Protein AF-A0A3D0NVJ3-F1 (afdb_monomer)

Solvent-accessible surface area (backbone atoms only — not comparable to full-atom values): 10616 Å² total; per-residue (Å²): 133,82,53,76,67,60,52,51,57,44,50,55,47,66,33,44,41,71,76,52,67,43,84,36,78,92,77,74,42,71,52,78,32,64,45,54,70,78,86,46,89,85,85,86,81,76,62,91,90,66,47,59,70,58,49,54,51,45,50,56,52,49,51,59,71,74,48,61,79,92,65,67,50,50,40,28,40,36,42,28,66,75,76,79,51,64,81,53,38,77,39,93,44,34,78,45,54,43,49,76,90,43,68,68,59,50,54,48,49,54,50,51,52,52,51,51,52,53,51,30,54,53,45,28,57,75,71,72,32,94,47,66,68,58,36,71,75,61,66,73,100,60,98,74,78,62,52,47,78,46,80,44,66,45,58,56,70,60,56,76,66,36,76,93,48,52,86,54,53,75,79,76,113

Mean predicted aligned error: 6.18 Å

pLDDT: mean 86.65, std 13.45, range [40.81, 97.75]

Sequence (173 aa):
MMSKDESASRSETVRRLKVGIYDAPLDQLQPDLTIDLLSSNVAVFGSKQSGKTTFIKNILVRLHEIMKPQELAEEIYILDMNSTMGDYEKLPFVCCCIDDSNEEDVKTLFKTVEDALKQNNDLLKQAKCSNIAQFLDDPPASEESPKHITLIIENLNAFLGEERFSLYHDLLV

Foldseek 3Di:
DDDLVVLQVLLVDLQWQFQAWDQDVVVRDTDTDTHGPFPDDDDFDDDPPPCRVVSVVSSLVSSLVSDDLVVLQAAEEAEAQPPPCQVSCPRSRYPDHDYPPDLVVVVVSVVVLVVLVVVQVVQCVVVVHPGVSRCSSPPPPDPDHRHRYHYHYHPVVSQCPDPSNVVCPVVVD

Nearest PDB structures (foldseek):
  4lya-assembly1_A  TM=8.431E-01  e=2.672E-05  Geobacillus thermodenitrificans NG80-2
  6o1x-assembly1_A  TM=6.502E-01  e=1.795E-02  Clostridium perfringens
  7shj-assembly2_B  TM=2.109E-01  e=2.189E+00  Acinetobacter baumannii

Secondary structure (DSSP, 8-state):
---HHHHHHHHHHHHEEEEEE--BTTTTB--EEEEESSS-------STTSSHHHHHHHHHHHHHHHS-GGG--EEEEEEETTS--GGGGGSTTEEEEE-SS-HHHHHHHHHHHHHHHHHHHHHHHHHT-SSHHHHHHS--S-S----EEEEEEETHHHHHT-GGGHHHHTT--

Structure (mmCIF, N/CA/C/O backbone):
data_AF-A0A3D0NVJ3-F1
#
_entry.id   AF-A0A3D0NVJ3-F1
#
loop_
_atom_site.group_PDB
_atom_site.id
_atom_site.type_symbol
_atom_site.label_atom_id
_atom_site.label_alt_id
_atom_site.label_comp_id
_atom_site.label_asym_id
_atom_site.label_entity_id
_atom_site.label_seq_id
_atom_site.pdbx_PDB_ins_code
_atom_site.Cartn_x
_atom_site.Cartn_y
_atom_site.Cartn_z
_atom_site.occupancy
_atom_site.B_iso_or_equiv
_atom_site.auth_seq_id
_atom_site.auth_comp_id
_atom_site.auth_asym_id
_atom_site.auth_atom_id
_atom_site.pdbx_PDB_model_num
ATOM 1 N N . MET A 1 1 ? -26.089 14.900 -2.093 1.00 40.81 1 MET A N 1
ATOM 2 C CA . MET A 1 1 ? -26.482 13.476 -2.099 1.00 40.81 1 MET A CA 1
ATOM 3 C C . MET A 1 1 ? -26.177 12.938 -3.484 1.00 40.81 1 MET A C 1
ATOM 5 O O . MET A 1 1 ? -26.806 13.399 -4.426 1.00 40.81 1 MET A O 1
ATOM 9 N N . MET A 1 2 ? -25.155 12.092 -3.623 1.00 45.41 2 MET A N 1
ATOM 10 C CA . MET A 1 2 ? -24.892 11.384 -4.885 1.00 45.41 2 MET A CA 1
ATOM 11 C C . MET A 1 2 ? -25.901 10.241 -5.041 1.00 45.41 2 MET A C 1
ATOM 13 O O . MET A 1 2 ? -26.411 9.736 -4.039 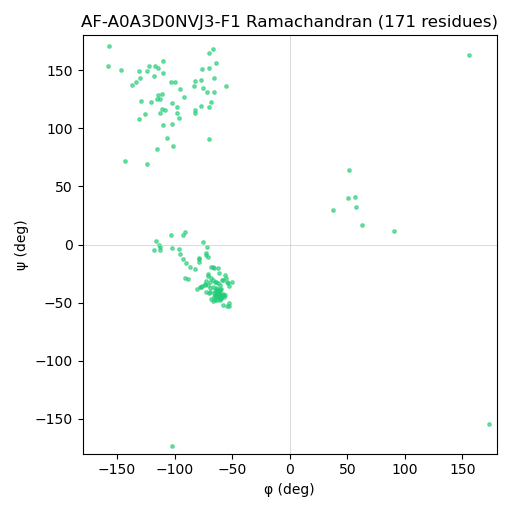1.00 45.41 2 MET A O 1
ATOM 17 N N . SER A 1 3 ? -26.235 9.884 -6.279 1.00 50.25 3 SER A N 1
ATOM 18 C CA . SER A 1 3 ? -27.176 8.796 -6.565 1.00 50.25 3 SER A CA 1
ATOM 19 C C . SER A 1 3 ? -26.573 7.424 -6.214 1.00 50.25 3 SER A C 1
ATOM 21 O O . SER A 1 3 ? -25.356 7.255 -6.263 1.00 50.25 3 SER A O 1
ATOM 23 N N . LYS A 1 4 ? -27.417 6.437 -5.866 1.00 49.84 4 LYS A N 1
ATOM 24 C CA . LYS A 1 4 ? -26.984 5.070 -5.494 1.00 49.84 4 LYS A CA 1
ATOM 25 C C . LYS A 1 4 ? -26.175 4.367 -6.603 1.00 49.84 4 LYS A C 1
ATOM 27 O O . LYS A 1 4 ? -25.281 3.581 -6.302 1.00 49.84 4 LYS A O 1
ATOM 32 N N . ASP A 1 5 ? -26.458 4.691 -7.867 1.00 44.47 5 ASP A N 1
ATOM 33 C CA . ASP A 1 5 ? -25.748 4.152 -9.035 1.00 44.47 5 ASP A CA 1
ATOM 34 C C . ASP A 1 5 ? -24.361 4.797 -9.228 1.00 44.47 5 ASP A C 1
ATOM 36 O O . ASP A 1 5 ? -23.400 4.110 -9.576 1.00 44.47 5 ASP A O 1
ATOM 40 N N . GLU A 1 6 ? -24.206 6.093 -8.926 1.00 47.94 6 GLU A N 1
ATOM 41 C CA . GLU A 1 6 ? -22.898 6.766 -8.940 1.00 47.94 6 GLU A CA 1
ATOM 42 C C . GLU A 1 6 ? -21.995 6.321 -7.786 1.00 47.94 6 GLU A C 1
ATOM 44 O O . GLU A 1 6 ? -20.782 6.237 -7.967 1.00 47.94 6 GLU A O 1
ATOM 49 N N . SER A 1 7 ? -22.549 6.028 -6.604 1.00 50.69 7 SER A N 1
ATOM 50 C CA . SER A 1 7 ? -21.763 5.500 -5.481 1.00 50.69 7 SER A CA 1
ATOM 51 C C . SER A 1 7 ? -21.277 4.073 -5.741 1.00 50.69 7 SER A C 1
ATOM 53 O O . SER A 1 7 ? -20.115 3.780 -5.476 1.00 50.69 7 SER A O 1
ATOM 55 N N . ALA A 1 8 ? -22.119 3.212 -6.326 1.00 49.69 8 ALA A N 1
ATOM 56 C CA . ALA A 1 8 ? -21.756 1.834 -6.665 1.00 49.69 8 ALA A CA 1
ATOM 57 C C . ALA A 1 8 ? -20.709 1.767 -7.793 1.00 49.69 8 ALA A C 1
ATOM 59 O O . ALA A 1 8 ? -19.684 1.104 -7.647 1.00 49.69 8 ALA A O 1
ATOM 60 N N . SER A 1 9 ? -20.905 2.527 -8.877 1.00 51.41 9 SER A N 1
ATOM 61 C CA . SER A 1 9 ? -19.935 2.627 -9.980 1.00 51.41 9 SER A CA 1
ATOM 62 C C . SER A 1 9 ? -18.593 3.225 -9.530 1.00 51.41 9 SER A C 1
ATOM 64 O O . SER A 1 9 ? -17.529 2.820 -10.010 1.00 51.41 9 SER A O 1
ATOM 66 N N . ARG A 1 10 ? -18.607 4.153 -8.563 1.00 53.72 10 ARG A N 1
ATOM 67 C CA . ARG A 1 10 ? -17.382 4.742 -8.008 1.00 53.72 10 ARG A CA 1
ATOM 68 C C . ARG A 1 10 ? -16.676 3.824 -7.009 1.00 53.72 10 ARG A C 1
ATOM 70 O O . ARG A 1 10 ? -15.452 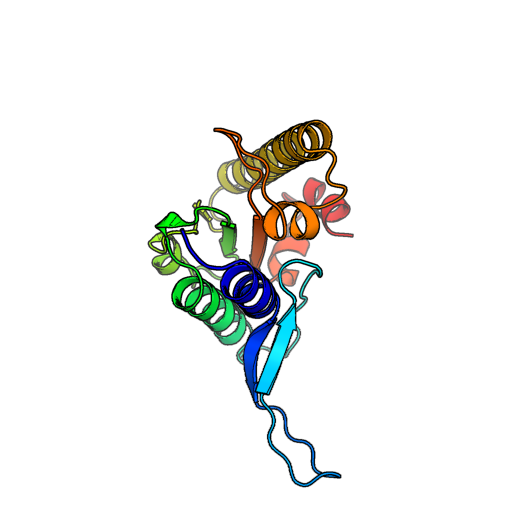3.761 -7.062 1.00 53.72 10 ARG A O 1
ATOM 77 N N . SER A 1 11 ? -17.412 3.071 -6.186 1.00 52.69 11 SER A N 1
ATOM 78 C CA . SER A 1 11 ? -16.857 1.990 -5.351 1.00 52.69 11 SER A CA 1
ATOM 79 C C . SER A 1 11 ? -16.116 0.962 -6.216 1.00 52.69 11 SER A C 1
ATOM 81 O O . SER A 1 11 ? -14.965 0.620 -5.947 1.00 52.69 11 SER A O 1
ATOM 83 N N . GLU A 1 12 ? -16.698 0.574 -7.355 1.00 56.50 12 GLU A N 1
ATOM 84 C CA . GLU A 1 12 ? -16.054 -0.308 -8.340 1.00 56.50 12 GLU A CA 1
ATOM 85 C C . GLU A 1 12 ? -14.800 0.298 -8.997 1.00 56.50 12 GLU A C 1
ATOM 87 O O . GLU A 1 12 ? -13.867 -0.430 -9.348 1.00 56.50 12 GLU A O 1
ATOM 92 N N . THR A 1 13 ? -14.769 1.623 -9.167 1.00 54.03 13 THR A N 1
ATOM 93 C CA . THR A 1 13 ? -13.647 2.357 -9.776 1.00 54.03 13 THR A CA 1
ATOM 94 C C . THR A 1 13 ? -12.475 2.524 -8.806 1.00 54.03 13 THR A C 1
ATOM 96 O O . THR A 1 13 ? -11.327 2.428 -9.226 1.00 54.03 13 THR A O 1
ATOM 99 N N . VAL A 1 14 ? -12.745 2.728 -7.510 1.00 57.78 14 VAL A N 1
ATOM 100 C CA . VAL A 1 14 ? -11.709 2.744 -6.460 1.00 57.78 14 VAL A CA 1
ATOM 101 C C . VAL A 1 14 ? -11.134 1.345 -6.253 1.00 57.78 14 VAL A C 1
ATOM 103 O O . VAL A 1 14 ? -9.922 1.203 -6.112 1.00 57.78 14 VAL A O 1
ATOM 106 N N . ARG A 1 15 ? -11.978 0.303 -6.332 1.00 69.12 15 ARG A N 1
ATOM 107 C CA . ARG A 1 15 ? -11.528 -1.095 -6.290 1.00 69.12 15 ARG A CA 1
ATOM 108 C C . ARG A 1 15 ? -10.546 -1.407 -7.404 1.00 69.12 15 ARG A C 1
ATOM 110 O O . ARG A 1 15 ? -9.548 -2.045 -7.132 1.00 69.12 15 ARG A O 1
ATOM 117 N N . ARG A 1 16 ? -10.787 -0.965 -8.642 1.00 79.00 16 ARG A N 1
ATOM 118 C CA . ARG A 1 16 ? -9.944 -1.323 -9.796 1.00 79.00 16 ARG A CA 1
ATOM 119 C C . ARG A 1 16 ? -9.072 -0.166 -10.260 1.00 79.00 16 ARG A C 1
ATOM 121 O O . ARG A 1 16 ? -9.440 0.604 -11.148 1.00 79.00 16 ARG A O 1
ATOM 128 N N . LEU A 1 17 ? -7.860 -0.098 -9.717 1.00 87.38 17 LEU A N 1
ATOM 129 C CA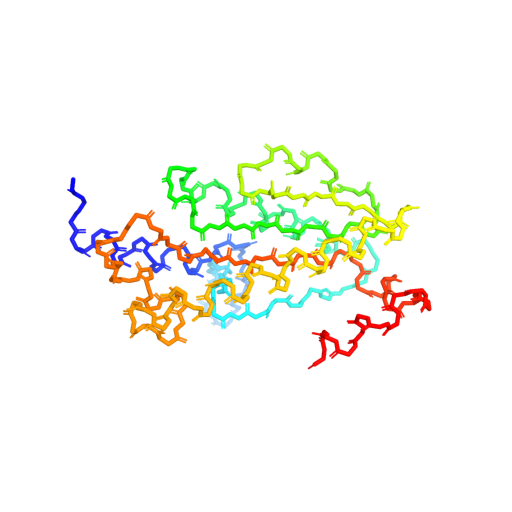 . LEU A 1 17 ? -6.879 0.908 -10.096 1.00 87.38 17 LEU A CA 1
ATOM 130 C C . LEU A 1 17 ? -6.230 0.557 -11.437 1.00 87.38 17 LEU A C 1
ATOM 132 O O . LEU A 1 17 ? -5.544 -0.456 -11.556 1.00 87.38 17 LEU A O 1
ATOM 136 N N . LYS A 1 18 ? -6.378 1.427 -12.441 1.00 91.00 18 LYS A N 1
ATOM 137 C CA . LYS A 1 18 ? -5.585 1.351 -13.676 1.00 91.00 18 LYS A CA 1
ATOM 138 C C . LYS A 1 18 ? -4.129 1.725 -13.400 1.00 91.00 18 LYS A C 1
ATOM 140 O O . LYS A 1 18 ? -3.846 2.880 -13.070 1.00 91.00 18 LYS A O 1
ATOM 145 N N . VAL A 1 19 ? -3.232 0.773 -13.645 1.00 91.88 19 VAL A N 1
ATOM 146 C CA . VAL A 1 19 ? -1.778 0.884 -13.417 1.00 91.88 19 VAL A CA 1
ATOM 147 C C . VAL A 1 19 ? -0.949 0.751 -14.695 1.00 91.88 19 VAL A C 1
ATOM 149 O O . VAL A 1 19 ? 0.267 0.917 -14.673 1.00 91.88 19 VAL A O 1
ATOM 152 N N . GLY A 1 20 ? -1.588 0.463 -15.828 1.00 93.25 20 GLY A N 1
ATOM 153 C CA . GLY A 1 20 ? -0.903 0.379 -17.111 1.00 93.25 20 GLY A CA 1
ATOM 154 C C . GLY A 1 20 ? -1.800 -0.127 -18.230 1.00 93.25 20 GLY A C 1
ATOM 155 O O . GLY A 1 20 ? -3.023 -0.004 -18.173 1.00 93.25 20 GLY A O 1
ATOM 156 N N . ILE A 1 21 ? -1.159 -0.714 -19.233 1.00 95.75 21 ILE A N 1
ATOM 157 C CA . ILE A 1 21 ? -1.769 -1.438 -20.348 1.00 95.75 21 ILE A CA 1
ATOM 158 C C . ILE A 1 21 ? -1.056 -2.785 -20.461 1.00 95.75 21 ILE A C 1
ATOM 160 O O . ILE A 1 21 ? 0.150 -2.854 -20.211 1.00 95.75 21 ILE A O 1
ATOM 164 N N . TYR A 1 22 ? -1.778 -3.848 -20.801 1.00 94.19 22 TYR A N 1
ATOM 165 C CA . TYR A 1 22 ? -1.161 -5.134 -21.122 1.00 94.19 22 TYR A CA 1
ATOM 166 C C . TYR A 1 22 ? -1.407 -5.477 -22.588 1.00 94.19 22 TYR A C 1
ATOM 168 O O . TYR A 1 22 ? -2.383 -5.029 -23.184 1.00 94.19 22 TYR A O 1
ATOM 176 N N . ASP A 1 23 ? -0.495 -6.244 -23.176 1.00 95.50 23 ASP A N 1
ATOM 177 C CA . ASP A 1 23 ? -0.593 -6.661 -24.571 1.00 95.50 23 ASP A CA 1
ATOM 178 C C . ASP A 1 23 ? -1.324 -8.007 -24.653 1.00 95.50 23 ASP A C 1
ATOM 180 O O . ASP A 1 23 ? -0.938 -8.961 -23.972 1.00 95.50 23 ASP A O 1
ATOM 184 N N . ALA A 1 24 ? -2.381 -8.084 -25.467 1.00 95.75 24 ALA A N 1
ATOM 185 C CA . ALA A 1 24 ? -3.165 -9.292 -25.725 1.00 95.75 24 ALA A CA 1
ATOM 186 C C . ALA A 1 24 ? -3.022 -9.697 -27.207 1.00 95.75 24 ALA A C 1
ATOM 188 O O . ALA A 1 24 ? -3.897 -9.384 -28.022 1.00 95.75 24 ALA A O 1
ATOM 189 N N . PRO A 1 25 ? -1.934 -10.399 -27.598 1.00 95.69 25 PRO A N 1
ATOM 190 C CA . PRO A 1 25 ? -1.611 -10.628 -29.009 1.00 95.69 25 PRO A CA 1
ATOM 191 C C . PRO A 1 25 ? -2.635 -11.491 -29.745 1.00 95.69 25 PRO A C 1
ATOM 193 O O . PRO A 1 25 ? -2.856 -11.300 -30.939 1.00 95.69 25 PRO A O 1
ATOM 196 N N . LEU A 1 26 ? -3.255 -12.440 -29.035 1.00 97.00 26 LEU A N 1
ATOM 197 C CA . LEU A 1 26 ? -4.267 -13.338 -29.599 1.00 97.00 26 LEU A CA 1
ATOM 198 C C . LEU A 1 26 ? -5.513 -12.570 -30.044 1.00 97.00 26 LEU A C 1
ATOM 200 O O . LEU A 1 26 ? -6.073 -12.871 -31.096 1.00 97.00 26 LEU A O 1
ATOM 204 N N . ASP A 1 27 ? -5.888 -11.553 -29.271 1.00 96.44 27 ASP A N 1
ATOM 205 C CA . ASP A 1 27 ? -7.074 -10.735 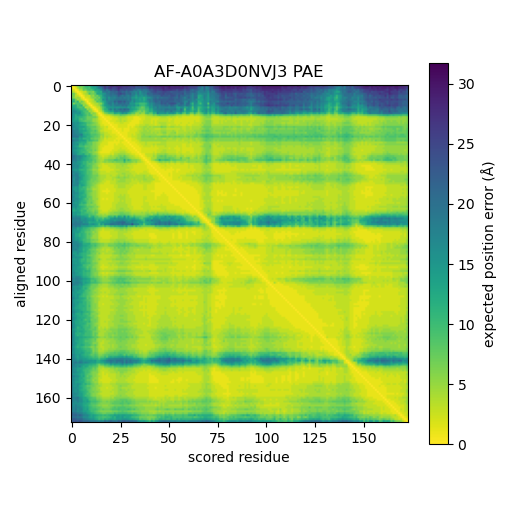-29.512 1.00 96.44 27 ASP A CA 1
ATOM 206 C C . ASP A 1 27 ? -6.754 -9.452 -30.298 1.00 96.44 27 ASP A C 1
ATOM 208 O O . ASP A 1 27 ? -7.667 -8.755 -30.730 1.00 96.44 27 ASP A O 1
ATOM 212 N N . GLN A 1 28 ? -5.467 -9.148 -30.516 1.00 96.38 28 GLN A N 1
ATOM 213 C CA . GLN A 1 28 ? -4.971 -7.897 -31.111 1.00 96.38 28 GLN A CA 1
ATOM 214 C C . GLN A 1 28 ? -5.443 -6.651 -30.344 1.00 96.38 28 GLN A C 1
ATOM 216 O O . GLN A 1 28 ? -5.813 -5.635 -30.936 1.00 96.38 28 GLN A O 1
ATOM 221 N N . LEU A 1 29 ? -5.431 -6.732 -29.010 1.00 97.06 29 LEU A N 1
ATOM 222 C CA . LEU A 1 29 ? -5.886 -5.664 -28.121 1.00 97.06 29 LEU A CA 1
ATOM 223 C C . LEU A 1 29 ? -4.782 -5.213 -27.161 1.00 97.06 29 LEU A C 1
ATOM 225 O O . LEU A 1 29 ? -3.914 -5.990 -26.773 1.00 97.06 29 LEU A O 1
ATOM 229 N N . GLN A 1 30 ? -4.881 -3.953 -26.729 1.00 96.62 30 GLN A N 1
ATOM 230 C CA . GLN A 1 30 ? -4.084 -3.383 -25.638 1.00 96.62 30 GLN A CA 1
ATOM 231 C C . GLN A 1 30 ? -5.001 -2.808 -24.552 1.00 96.62 30 GLN A C 1
ATOM 233 O O . GLN A 1 30 ? -5.152 -1.589 -24.438 1.00 96.62 30 GLN A O 1
ATOM 238 N N . PRO A 1 31 ? -5.708 -3.674 -23.813 1.00 95.56 31 PRO A N 1
ATOM 239 C CA . PRO A 1 31 ? -6.598 -3.250 -22.741 1.00 95.56 31 PRO A CA 1
ATOM 240 C C . PRO A 1 31 ? -5.836 -2.693 -21.529 1.00 95.56 31 PRO A C 1
ATOM 242 O O . PRO A 1 31 ? -4.635 -2.904 -21.337 1.00 95.56 31 PRO A O 1
ATOM 245 N N . ASP A 1 32 ? -6.586 -2.008 -20.669 1.00 94.06 32 ASP A N 1
ATOM 246 C CA . ASP A 1 32 ? -6.076 -1.465 -19.416 1.00 94.06 32 ASP A CA 1
ATOM 247 C C . ASP A 1 32 ? -5.674 -2.584 -18.445 1.00 94.06 32 ASP A C 1
ATOM 249 O O . ASP A 1 32 ? -6.444 -3.507 -18.169 1.00 94.06 32 ASP A O 1
ATOM 253 N N . LEU A 1 33 ? -4.473 -2.465 -17.876 1.00 92.56 33 LEU A N 1
ATOM 254 C CA . LEU A 1 33 ? -4.048 -3.271 -16.738 1.00 92.56 33 LEU A CA 1
ATOM 255 C C . LEU A 1 33 ? -4.609 -2.636 -15.467 1.00 92.56 33 LEU A C 1
ATOM 257 O O . LEU A 1 33 ? -4.238 -1.512 -15.109 1.00 92.56 33 LEU A O 1
ATOM 261 N N . THR A 1 34 ? -5.496 -3.363 -14.793 1.00 91.00 34 THR A N 1
ATOM 262 C CA . THR A 1 34 ? -6.113 -2.940 -13.532 1.00 91.00 34 THR A CA 1
ATOM 263 C C . THR A 1 34 ? -5.757 -3.905 -12.409 1.00 91.00 34 THR A C 1
ATOM 265 O O . THR A 1 34 ? -5.616 -5.104 -12.648 1.00 91.00 34 THR A O 1
ATOM 268 N N . ILE A 1 35 ? -5.594 -3.380 -11.196 1.00 89.12 35 ILE A N 1
ATOM 269 C CA . ILE A 1 35 ? -5.354 -4.163 -9.978 1.00 89.12 35 ILE A CA 1
ATOM 270 C C . ILE A 1 35 ? -6.415 -3.840 -8.931 1.00 89.12 35 ILE A C 1
ATOM 272 O O . ILE A 1 35 ? -6.909 -2.711 -8.896 1.00 89.12 35 ILE A O 1
ATOM 276 N N . ASP A 1 36 ? -6.746 -4.825 -8.093 1.00 85.31 36 ASP A N 1
ATOM 277 C CA . ASP A 1 36 ? -7.627 -4.628 -6.943 1.00 85.31 36 ASP A CA 1
ATOM 278 C C . ASP A 1 36 ? -6.823 -4.398 -5.663 1.00 85.31 36 ASP A C 1
ATOM 280 O O . ASP A 1 36 ? -6.191 -5.321 -5.153 1.00 85.31 36 ASP A O 1
ATOM 284 N N . LEU A 1 37 ? -6.842 -3.161 -5.167 1.00 81.06 37 LEU A N 1
ATOM 285 C CA . LEU A 1 37 ? -6.118 -2.774 -3.953 1.00 81.06 37 LEU A CA 1
ATOM 286 C C . LEU A 1 37 ? -6.934 -2.937 -2.670 1.00 81.06 37 LEU A C 1
ATOM 288 O O . LEU A 1 37 ? -6.347 -2.937 -1.600 1.00 81.06 37 LEU A O 1
ATOM 292 N N . LEU A 1 38 ? -8.260 -3.075 -2.764 1.00 77.62 38 LEU A N 1
ATOM 293 C CA . LEU A 1 38 ? -9.141 -3.173 -1.596 1.00 77.62 38 LEU A CA 1
ATOM 294 C C . LEU A 1 38 ? -9.319 -4.615 -1.122 1.00 77.62 38 LEU A C 1
ATOM 296 O O . L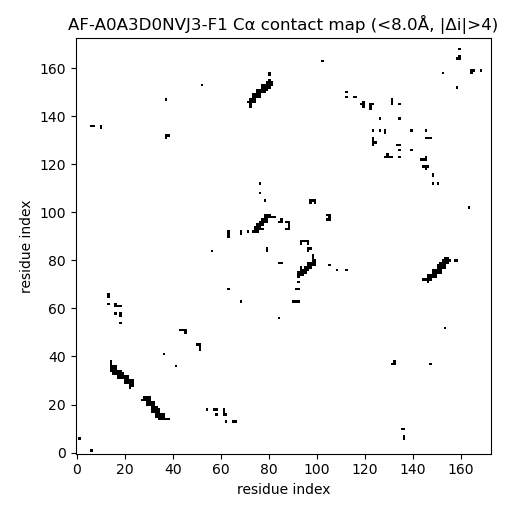EU A 1 38 ? -9.592 -4.854 0.054 1.00 77.62 38 LEU A O 1
ATOM 300 N N . SER A 1 39 ? -9.238 -5.580 -2.040 1.00 77.12 39 SER A N 1
ATOM 301 C CA . SER A 1 39 ? -9.525 -6.986 -1.742 1.00 77.12 39 SER A CA 1
ATOM 302 C C . SER A 1 39 ? -8.309 -7.910 -1.811 1.00 77.12 39 SER A C 1
ATOM 304 O O . SER A 1 39 ? -8.443 -9.102 -1.522 1.00 77.12 39 SER A O 1
ATOM 306 N N . SER A 1 40 ? -7.125 -7.398 -2.174 1.00 82.94 40 SER A N 1
ATOM 307 C CA . SER A 1 40 ? -5.936 -8.230 -2.361 1.00 82.94 40 SER A CA 1
ATOM 308 C C . SER A 1 40 ? -4.621 -7.549 -1.982 1.00 82.94 40 SER A C 1
ATOM 310 O O . SER A 1 40 ? -4.461 -6.340 -2.123 1.00 82.94 40 SER A O 1
ATOM 312 N N . ASN A 1 41 ? -3.654 -8.364 -1.551 1.00 89.62 41 ASN A N 1
ATOM 313 C CA . ASN A 1 41 ? -2.271 -7.935 -1.363 1.00 89.62 41 ASN A CA 1
ATOM 314 C C . ASN A 1 41 ? -1.527 -7.964 -2.703 1.00 89.62 41 ASN A C 1
ATOM 316 O O . ASN A 1 41 ? -1.673 -8.906 -3.486 1.00 89.62 41 ASN A O 1
ATOM 320 N N . VAL A 1 42 ? -0.666 -6.973 -2.939 1.00 91.25 42 VAL A N 1
ATOM 321 C CA . VAL A 1 42 ? 0.110 -6.855 -4.181 1.00 91.25 42 VAL A CA 1
ATOM 322 C C . VAL A 1 42 ? 1.592 -7.073 -3.905 1.00 91.25 42 VAL A C 1
ATOM 324 O O . VAL A 1 42 ? 2.201 -6.358 -3.115 1.00 91.25 42 VAL A O 1
ATOM 327 N N . ALA A 1 43 ? 2.195 -8.023 -4.619 1.00 93.44 43 ALA A N 1
ATOM 328 C CA . ALA A 1 43 ? 3.635 -8.256 -4.603 1.00 93.44 43 ALA A CA 1
ATOM 329 C C . ALA A 1 43 ? 4.256 -7.876 -5.956 1.00 93.44 43 ALA A C 1
ATOM 331 O O . ALA A 1 43 ? 3.796 -8.312 -7.012 1.00 93.44 43 ALA A O 1
ATOM 332 N N . VAL A 1 44 ? 5.318 -7.065 -5.928 1.00 94.88 44 VAL A N 1
ATOM 333 C CA . VAL A 1 44 ? 5.980 -6.537 -7.132 1.00 94.88 44 VAL A CA 1
ATOM 334 C C . VAL A 1 44 ? 7.382 -7.128 -7.265 1.00 94.88 44 VAL A C 1
ATOM 336 O O . VAL A 1 44 ? 8.283 -6.819 -6.487 1.00 94.88 44 VAL A O 1
ATOM 339 N N . PHE A 1 45 ? 7.590 -7.942 -8.301 1.00 95.56 45 PHE A N 1
ATOM 340 C CA . PHE A 1 45 ? 8.859 -8.623 -8.568 1.00 95.56 45 PHE A CA 1
ATOM 341 C C . PHE A 1 45 ? 9.568 -8.067 -9.805 1.00 95.56 45 PHE A C 1
ATOM 343 O O . PHE A 1 45 ? 8.961 -7.463 -10.686 1.00 95.56 45 PHE A O 1
ATOM 350 N N . GLY A 1 46 ? 10.883 -8.277 -9.882 1.00 95.31 46 GLY A N 1
ATOM 351 C CA . GLY A 1 46 ? 11.688 -7.867 -11.031 1.00 95.31 46 GLY A CA 1
ATOM 352 C C . GLY A 1 46 ? 13.159 -7.654 -10.690 1.00 95.31 46 GLY A C 1
ATOM 353 O O . GLY A 1 46 ? 13.533 -7.493 -9.525 1.00 95.31 46 GLY A O 1
ATOM 354 N N . SER A 1 47 ? 14.006 -7.617 -11.716 1.00 95.06 47 SER A N 1
ATOM 355 C CA . SER A 1 47 ? 15.445 -7.369 -11.583 1.00 95.06 47 SER A CA 1
ATOM 356 C C . SER A 1 47 ? 15.756 -5.946 -11.092 1.00 95.06 47 SER A C 1
ATOM 358 O O . SER A 1 47 ? 14.891 -5.066 -11.013 1.00 95.06 47 SER A O 1
ATOM 360 N N . LYS A 1 48 ? 17.012 -5.692 -10.707 1.00 92.50 48 LYS A N 1
ATOM 361 C CA . LYS A 1 48 ? 17.471 -4.334 -10.376 1.00 92.50 48 LYS A CA 1
ATOM 362 C C . LYS A 1 48 ? 17.186 -3.394 -11.559 1.00 92.50 48 LYS A C 1
ATOM 364 O O . LYS A 1 48 ? 17.411 -3.776 -12.699 1.00 92.50 48 LYS A O 1
ATOM 369 N N . GLN A 1 49 ? 16.685 -2.188 -11.273 1.00 92.94 49 GLN A N 1
ATOM 370 C CA . GLN A 1 49 ? 16.316 -1.172 -12.277 1.00 92.94 49 GLN A CA 1
ATOM 371 C C . GLN A 1 49 ? 15.189 -1.571 -13.256 1.00 92.94 49 GLN A C 1
ATOM 373 O O . GLN A 1 49 ? 14.975 -0.883 -14.245 1.00 92.94 49 GLN A O 1
ATOM 378 N N . SER A 1 50 ? 14.393 -2.606 -12.960 1.00 96.12 50 SER A N 1
ATOM 379 C CA . SER A 1 50 ? 13.245 -2.998 -13.799 1.00 96.12 50 SER A CA 1
ATOM 380 C C . SER A 1 50 ? 12.010 -2.089 -13.678 1.00 96.12 50 SER A C 1
ATOM 382 O O . SER A 1 50 ? 10.972 -2.402 -14.247 1.00 96.12 50 SER A O 1
ATOM 384 N N . GLY A 1 51 ? 12.077 -1.011 -12.888 1.00 95.69 51 GLY A N 1
ATOM 385 C CA . GLY A 1 51 ? 10.951 -0.095 -12.671 1.00 95.69 51 GLY A CA 1
ATOM 386 C C . GLY A 1 51 ? 10.022 -0.431 -11.495 1.00 95.69 51 GLY A C 1
ATOM 387 O O . GLY A 1 51 ? 8.982 0.204 -11.378 1.00 95.69 51 GLY A O 1
ATOM 388 N N . LYS A 1 52 ? 10.378 -1.362 -10.593 1.00 96.69 52 LYS A N 1
ATOM 389 C CA . LYS A 1 52 ? 9.543 -1.724 -9.419 1.00 96.69 52 LYS A CA 1
ATOM 390 C C . LYS A 1 52 ? 9.133 -0.516 -8.568 1.00 96.69 52 LYS A C 1
ATOM 392 O O . LYS A 1 52 ? 7.951 -0.293 -8.340 1.00 96.69 52 LYS A O 1
ATOM 397 N N . THR A 1 53 ? 10.102 0.296 -8.151 1.00 95.81 53 THR A N 1
ATOM 398 C CA . THR A 1 53 ? 9.854 1.500 -7.346 1.00 95.81 53 THR A CA 1
ATOM 399 C C . THR A 1 53 ? 9.004 2.515 -8.114 1.00 95.81 53 THR A C 1
ATOM 401 O O . THR A 1 53 ? 8.105 3.128 -7.550 1.00 95.81 53 THR A O 1
ATOM 404 N N . THR A 1 54 ? 9.225 2.661 -9.426 1.00 96.12 54 THR A N 1
ATOM 405 C CA . THR A 1 54 ? 8.390 3.507 -10.295 1.00 96.12 54 THR A CA 1
ATOM 406 C C . THR A 1 54 ? 6.950 3.006 -10.362 1.00 96.12 54 THR A C 1
ATOM 408 O O . THR A 1 54 ? 6.030 3.816 -10.342 1.00 96.12 54 THR A O 1
ATOM 411 N N . PHE A 1 55 ? 6.742 1.691 -10.407 1.00 95.81 55 PHE A N 1
ATOM 412 C CA . PHE A 1 55 ? 5.415 1.084 -10.402 1.00 95.81 55 PHE A CA 1
ATOM 413 C C . PHE A 1 55 ? 4.679 1.325 -9.076 1.00 95.81 55 PHE A C 1
ATOM 415 O O . PHE A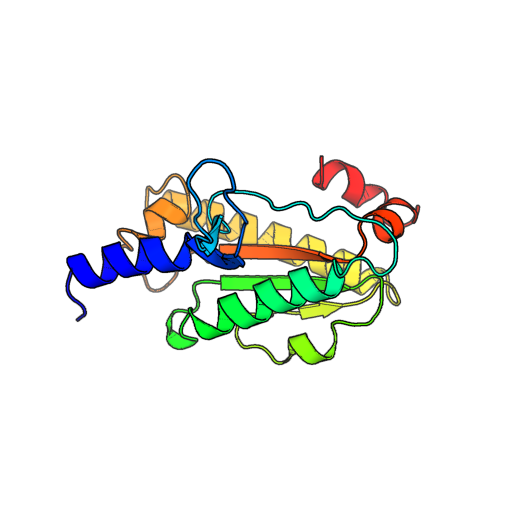 1 55 ? 3.537 1.774 -9.093 1.00 95.81 55 PHE A O 1
ATOM 422 N N . ILE A 1 56 ? 5.349 1.145 -7.932 1.00 95.56 56 ILE A N 1
ATOM 423 C CA . ILE A 1 56 ? 4.785 1.461 -6.605 1.00 95.56 56 ILE A CA 1
ATOM 424 C C . ILE A 1 56 ? 4.417 2.950 -6.512 1.00 95.56 56 ILE A C 1
ATOM 426 O O . ILE A 1 56 ? 3.309 3.305 -6.117 1.00 95.56 56 ILE A O 1
ATOM 430 N N . LYS A 1 57 ? 5.315 3.839 -6.954 1.00 95.56 57 LYS A N 1
ATOM 431 C CA . LYS A 1 57 ? 5.058 5.285 -7.029 1.00 95.56 57 LYS A CA 1
ATOM 432 C C . LYS A 1 57 ? 3.883 5.622 -7.947 1.00 95.56 57 LYS A C 1
ATOM 434 O O . LYS A 1 57 ? 3.111 6.524 -7.635 1.00 95.56 57 LYS A O 1
ATOM 439 N N . ASN A 1 58 ? 3.739 4.913 -9.068 1.00 94.62 58 ASN A N 1
ATOM 440 C CA . ASN A 1 58 ? 2.603 5.076 -9.970 1.00 94.62 58 ASN A CA 1
ATOM 441 C C . ASN A 1 58 ? 1.295 4.699 -9.272 1.00 94.62 58 ASN A C 1
ATOM 443 O O . ASN A 1 58 ? 0.375 5.506 -9.298 1.00 94.62 58 ASN A O 1
ATOM 447 N N . ILE A 1 59 ? 1.240 3.550 -8.590 1.00 92.44 59 ILE A N 1
ATOM 448 C CA . ILE A 1 59 ? 0.080 3.151 -7.781 1.00 92.44 59 ILE A CA 1
ATOM 449 C C . ILE A 1 59 ? -0.287 4.258 -6.794 1.00 92.44 59 ILE A C 1
ATOM 451 O O . ILE A 1 59 ? -1.435 4.695 -6.768 1.00 92.44 59 ILE A O 1
ATOM 455 N N . LEU A 1 60 ? 0.698 4.762 -6.048 1.00 92.75 60 LEU A N 1
ATOM 456 C CA . LEU A 1 60 ? 0.483 5.778 -5.025 1.00 92.75 60 LEU A CA 1
ATOM 457 C C . LEU A 1 60 ? -0.104 7.072 -5.606 1.00 92.75 60 LEU A C 1
ATOM 459 O O . LEU A 1 60 ? -1.095 7.580 -5.090 1.00 92.75 60 LEU A O 1
ATOM 463 N N . VAL A 1 61 ? 0.452 7.587 -6.707 1.00 92.44 61 VAL A N 1
ATOM 464 C CA . VAL A 1 61 ? -0.083 8.788 -7.378 1.00 92.44 61 VAL A CA 1
ATOM 465 C C . VAL A 1 61 ? -1.472 8.527 -7.945 1.00 92.44 61 VAL A C 1
ATOM 467 O O . VAL A 1 61 ? -2.383 9.315 -7.714 1.00 92.44 61 VAL A O 1
ATOM 470 N N . ARG A 1 62 ? -1.657 7.412 -8.658 1.00 90.12 62 ARG A N 1
ATOM 471 C CA . ARG A 1 62 ? -2.931 7.067 -9.300 1.00 90.12 62 ARG A CA 1
ATOM 472 C C . ARG A 1 62 ? -4.051 6.934 -8.275 1.00 90.12 62 ARG A C 1
ATOM 474 O O . ARG A 1 62 ? -5.147 7.420 -8.526 1.00 90.12 62 ARG A O 1
ATOM 481 N N . LEU A 1 63 ? -3.767 6.334 -7.122 1.00 88.38 63 LEU A N 1
ATOM 482 C CA . LEU A 1 63 ? -4.696 6.211 -6.004 1.00 88.38 63 LEU A CA 1
ATOM 483 C C . LEU A 1 63 ? -5.145 7.595 -5.500 1.00 88.38 63 LEU A C 1
ATOM 485 O O . LEU A 1 63 ? -6.342 7.832 -5.339 1.00 88.38 63 LEU A O 1
ATOM 489 N N . HIS A 1 64 ? -4.215 8.541 -5.347 1.00 88.88 64 HIS A N 1
ATOM 490 C CA . HIS A 1 64 ? -4.529 9.918 -4.945 1.00 88.88 64 HIS A CA 1
ATOM 491 C C . HIS A 1 64 ? -5.239 10.741 -6.030 1.00 88.88 64 HIS A C 1
ATOM 493 O O . HIS A 1 64 ? -5.947 11.691 -5.710 1.00 88.88 64 HIS A O 1
ATOM 499 N N . GLU A 1 65 ? -5.064 10.404 -7.309 1.00 87.00 65 GLU A N 1
ATOM 500 C CA . GLU A 1 65 ? -5.780 11.056 -8.411 1.00 87.00 65 GLU A CA 1
ATOM 501 C C . GLU A 1 65 ? -7.252 10.638 -8.481 1.00 87.00 65 GLU A C 1
ATOM 503 O O . GLU A 1 65 ? -8.101 11.446 -8.862 1.00 87.00 65 GLU A O 1
ATOM 508 N N . ILE A 1 66 ? -7.561 9.379 -8.155 1.00 81.56 66 ILE A N 1
ATOM 509 C CA . ILE A 1 66 ? -8.925 8.848 -8.278 1.00 81.56 66 ILE A CA 1
ATOM 510 C C . ILE A 1 66 ? -9.752 9.013 -7.000 1.00 81.56 66 ILE A C 1
ATOM 512 O O . ILE A 1 66 ? -10.975 9.134 -7.089 1.00 81.56 66 ILE A O 1
ATOM 516 N N . MET A 1 67 ? -9.113 9.034 -5.827 1.00 78.69 67 MET A N 1
ATOM 517 C CA . MET A 1 67 ? -9.796 9.198 -4.545 1.00 78.69 67 MET A CA 1
ATOM 518 C C . MET A 1 67 ? -9.793 10.659 -4.108 1.00 78.69 67 MET A C 1
ATOM 520 O O . MET A 1 67 ? -8.771 11.343 -4.144 1.00 78.69 67 MET A O 1
ATOM 524 N N . LYS A 1 68 ? -10.950 11.158 -3.667 1.00 69.62 68 LYS A N 1
ATOM 525 C CA . LYS A 1 68 ? -11.058 12.544 -3.205 1.00 69.62 68 LYS A CA 1
ATOM 526 C C . LYS A 1 68 ? -10.616 12.654 -1.745 1.00 69.62 68 LYS A C 1
ATOM 528 O O . LYS A 1 68 ? -11.084 11.866 -0.926 1.00 69.62 68 LYS A O 1
ATOM 533 N N . PRO A 1 69 ? -9.820 13.670 -1.366 1.00 61.25 69 PRO A N 1
ATOM 534 C CA . PRO A 1 69 ? -9.380 13.850 0.019 1.00 61.25 69 PRO A CA 1
ATOM 535 C C . PRO A 1 69 ? -10.520 13.935 1.041 1.00 61.25 69 PRO A C 1
ATOM 537 O O . PRO A 1 69 ? -10.340 13.542 2.184 1.00 61.25 69 PRO A O 1
ATOM 540 N N . GLN A 1 70 ? -11.704 14.418 0.643 1.00 58.09 70 GLN A N 1
ATOM 541 C CA . GLN A 1 70 ? -12.866 14.526 1.536 1.00 58.09 70 GLN A CA 1
ATOM 542 C C . GLN A 1 70 ? -13.483 13.170 1.909 1.00 58.09 70 GLN A C 1
ATOM 544 O O . GLN A 1 70 ? -14.346 13.125 2.779 1.00 58.09 70 GLN A O 1
ATOM 549 N N . GLU A 1 71 ? -13.082 12.089 1.240 1.00 62.78 71 GLU A N 1
ATOM 550 C CA . GLU A 1 71 ? -13.621 10.750 1.477 1.00 62.78 71 GLU A CA 1
ATOM 551 C C . GLU A 1 71 ? -12.883 10.030 2.612 1.00 62.78 71 GLU A C 1
ATOM 553 O O . GLU A 1 71 ? -13.468 9.117 3.177 1.00 62.78 71 GLU A O 1
ATOM 558 N N . LEU A 1 72 ? -11.659 10.467 2.972 1.00 63.03 72 LEU A N 1
ATOM 559 C CA . LEU A 1 72 ? -10.824 9.993 4.100 1.00 63.03 72 LEU A CA 1
ATOM 560 C C . LEU A 1 72 ? -10.883 8.476 4.383 1.00 63.03 72 LEU A C 1
ATOM 562 O O . LEU A 1 72 ? -10.702 8.050 5.521 1.00 63.03 72 LEU A O 1
ATOM 566 N N . ALA A 1 73 ? -11.114 7.669 3.348 1.00 78.81 73 ALA A N 1
ATOM 567 C CA . ALA A 1 73 ? -11.348 6.235 3.456 1.00 78.81 73 ALA A CA 1
ATOM 568 C C . ALA A 1 73 ? -10.062 5.411 3.307 1.00 78.81 73 ALA A C 1
ATOM 570 O O . ALA A 1 73 ? -10.147 4.192 3.227 1.00 78.81 73 ALA A O 1
ATOM 571 N N . GLU A 1 74 ? -8.898 6.062 3.264 1.00 88.06 74 GLU A N 1
ATOM 572 C CA . GLU A 1 74 ? -7.594 5.444 3.027 1.00 88.06 74 GLU A CA 1
ATOM 573 C C . GLU A 1 74 ? -6.542 6.032 3.977 1.00 88.06 74 GLU A C 1
ATOM 575 O O . GLU A 1 74 ? -6.473 7.251 4.158 1.00 88.06 74 GLU A O 1
ATOM 580 N N . GLU A 1 75 ? -5.708 5.161 4.533 1.00 92.81 75 GLU A N 1
ATOM 581 C CA . GLU A 1 75 ? -4.497 5.472 5.285 1.00 92.81 75 GLU A CA 1
ATOM 582 C C . GLU A 1 75 ? -3.335 4.661 4.716 1.00 92.81 75 GLU A C 1
ATOM 584 O O . GLU A 1 75 ? -3.388 3.433 4.636 1.00 92.81 75 GLU A O 1
ATOM 589 N N . ILE A 1 76 ? -2.276 5.355 4.310 1.00 94.94 76 ILE A N 1
ATOM 590 C CA . ILE A 1 76 ? -1.110 4.756 3.669 1.00 94.94 76 ILE A CA 1
ATOM 591 C C . ILE A 1 76 ? 0.109 4.947 4.559 1.00 94.94 76 ILE A C 1
ATOM 593 O O . ILE A 1 76 ? 0.482 6.068 4.904 1.00 94.94 76 ILE A O 1
ATOM 597 N N . TYR A 1 77 ? 0.760 3.835 4.867 1.00 97.31 77 TYR A N 1
ATOM 598 C CA . TYR A 1 77 ? 1.999 3.771 5.628 1.00 97.31 77 TYR A CA 1
ATOM 599 C C . TYR A 1 77 ? 3.094 3.248 4.707 1.00 97.31 77 TYR A C 1
ATOM 601 O O . TYR A 1 77 ? 2.911 2.227 4.041 1.00 97.31 77 TYR A O 1
ATOM 609 N N . ILE A 1 78 ? 4.221 3.951 4.632 1.00 97.75 78 ILE A N 1
ATOM 610 C CA . ILE A 1 78 ? 5.310 3.608 3.714 1.00 97.75 78 ILE A CA 1
ATOM 611 C C . ILE A 1 78 ? 6.577 3.331 4.517 1.00 97.75 78 ILE A C 1
ATOM 613 O O . ILE A 1 78 ? 7.058 4.199 5.243 1.00 97.75 78 ILE A O 1
ATOM 617 N N . LEU A 1 79 ? 7.124 2.131 4.335 1.00 97.25 79 LEU A N 1
ATOM 618 C CA . LEU A 1 79 ? 8.471 1.749 4.734 1.00 97.25 79 LEU A CA 1
ATOM 619 C C . LEU A 1 79 ? 9.369 1.747 3.487 1.00 97.25 79 LEU A C 1
ATOM 621 O O . LEU A 1 79 ? 9.279 0.860 2.635 1.00 97.25 79 LEU A O 1
ATOM 625 N N . ASP A 1 80 ? 10.198 2.778 3.355 1.00 96.62 80 ASP A N 1
ATOM 626 C CA . ASP A 1 80 ? 11.040 3.076 2.196 1.00 96.62 80 ASP A CA 1
ATOM 627 C C . ASP A 1 80 ? 12.495 2.655 2.431 1.00 96.62 80 ASP A C 1
ATOM 629 O O . ASP A 1 80 ? 13.352 3.464 2.784 1.00 96.62 80 ASP A O 1
ATOM 633 N N . MET A 1 81 ? 12.795 1.381 2.176 1.00 95.31 81 MET A N 1
ATOM 634 C CA . MET A 1 81 ? 14.136 0.812 2.377 1.00 95.31 81 MET A CA 1
ATOM 635 C C . MET A 1 81 ? 15.183 1.295 1.352 1.00 95.31 81 MET A C 1
ATOM 637 O O . MET A 1 81 ? 16.341 0.885 1.407 1.00 95.31 81 MET A O 1
ATOM 641 N N . ASN A 1 82 ? 14.800 2.120 0.369 1.00 92.44 82 ASN A N 1
ATOM 642 C CA . ASN A 1 82 ? 15.716 2.690 -0.625 1.00 92.44 82 ASN A CA 1
ATOM 643 C C . ASN A 1 82 ? 15.816 4.227 -0.544 1.00 92.44 82 ASN A C 1
ATOM 645 O O . ASN A 1 82 ? 16.487 4.824 -1.393 1.00 92.44 82 ASN A O 1
ATOM 649 N N . SER A 1 83 ? 15.149 4.873 0.421 1.00 92.44 83 SER A N 1
ATOM 650 C CA . SER A 1 83 ? 15.109 6.336 0.598 1.00 92.44 83 SER A CA 1
ATOM 651 C C . SER A 1 83 ? 14.744 7.107 -0.688 1.00 92.44 83 SER A C 1
ATOM 653 O O . SER A 1 83 ? 15.340 8.137 -1.015 1.00 92.44 83 SER A O 1
ATOM 655 N N . THR A 1 84 ? 13.790 6.601 -1.477 1.00 93.94 84 THR A N 1
ATOM 656 C CA . THR A 1 84 ? 13.357 7.226 -2.743 1.00 93.94 84 THR A CA 1
ATOM 657 C C . THR A 1 84 ? 11.932 7.778 -2.733 1.00 93.94 84 THR A C 1
ATOM 659 O O . THR A 1 84 ? 11.498 8.346 -3.743 1.00 93.94 84 THR A O 1
ATOM 662 N N . MET A 1 85 ? 11.181 7.571 -1.657 1.00 95.12 85 MET A N 1
ATOM 663 C CA . MET A 1 85 ? 9.756 7.864 -1.527 1.00 95.12 85 MET A CA 1
ATOM 664 C C . MET A 1 85 ? 9.451 8.985 -0.526 1.00 95.12 85 MET A C 1
ATOM 666 O O . MET A 1 85 ? 8.295 9.379 -0.442 1.00 95.12 85 MET A O 1
ATOM 670 N N . GLY A 1 86 ? 10.446 9.580 0.141 1.00 94.00 86 GLY A N 1
ATOM 671 C CA . GLY A 1 86 ? 10.220 10.627 1.154 1.00 94.00 86 GLY A CA 1
ATOM 672 C C . GLY A 1 86 ? 9.349 11.812 0.699 1.00 94.00 86 GLY A C 1
ATOM 673 O O . GLY A 1 86 ? 8.513 12.296 1.453 1.00 94.00 86 GLY A O 1
ATOM 674 N N . ASP A 1 87 ? 9.439 12.245 -0.564 1.00 93.88 87 ASP A N 1
ATOM 675 C CA . ASP A 1 87 ? 8.577 13.324 -1.082 1.00 93.88 87 ASP A CA 1
ATOM 676 C C . ASP A 1 87 ? 7.081 12.967 -1.142 1.00 93.88 87 ASP A C 1
ATOM 678 O O . ASP A 1 87 ? 6.235 13.866 -1.195 1.00 93.88 87 ASP A O 1
ATOM 682 N N . TYR A 1 88 ? 6.746 11.676 -1.134 1.00 95.38 88 TYR A N 1
ATOM 683 C CA . TYR A 1 88 ? 5.373 11.185 -1.201 1.00 95.38 88 TYR A CA 1
ATOM 684 C C . TYR A 1 88 ? 4.647 11.272 0.145 1.00 95.38 88 TYR A C 1
ATOM 686 O O . TYR A 1 88 ? 3.424 11.178 0.157 1.00 95.38 88 TYR A O 1
ATOM 694 N N . GLU A 1 89 ? 5.352 11.544 1.248 1.00 95.31 89 GLU A N 1
ATOM 695 C CA . GLU A 1 89 ? 4.745 11.834 2.556 1.00 95.31 89 GLU A CA 1
ATOM 696 C C . GLU A 1 89 ? 3.755 13.009 2.500 1.00 95.31 89 GLU A C 1
ATOM 698 O O . GLU A 1 89 ? 2.800 13.082 3.260 1.00 95.31 89 GLU A O 1
ATOM 703 N N . LYS A 1 90 ? 3.941 13.926 1.545 1.00 93.69 90 LYS A N 1
ATOM 704 C CA . LYS A 1 90 ? 3.082 15.105 1.355 1.00 93.69 90 LYS A CA 1
ATOM 705 C C . LYS A 1 90 ? 1.711 14.766 0.759 1.00 93.69 90 LYS A C 1
ATOM 707 O O . LYS A 1 90 ? 0.885 15.667 0.596 1.00 93.69 90 LYS A O 1
ATOM 712 N N . LEU A 1 91 ? 1.487 13.520 0.341 1.00 93.06 91 LEU A N 1
ATOM 713 C CA . LEU A 1 91 ? 0.240 13.120 -0.294 1.00 93.06 91 LEU A CA 1
ATOM 714 C C . LEU A 1 91 ? -0.886 12.938 0.745 1.00 93.06 91 LEU A C 1
ATOM 716 O O . LEU A 1 91 ? -0.634 12.403 1.820 1.00 93.06 91 LEU A O 1
ATOM 720 N N . PRO A 1 92 ? -2.136 13.340 0.433 1.00 91.62 92 PRO A N 1
ATOM 721 C CA . PRO A 1 92 ? -3.227 13.416 1.413 1.00 91.62 92 PRO A CA 1
ATOM 722 C C . PRO A 1 92 ? -3.541 12.155 2.225 1.00 91.62 92 PRO A C 1
ATOM 724 O O . PRO A 1 92 ? -3.998 12.285 3.357 1.00 91.62 92 PRO A O 1
ATOM 727 N N . PHE A 1 93 ? -3.360 10.962 1.655 1.00 91.75 93 PHE A N 1
ATOM 728 C CA . PHE A 1 93 ? -3.650 9.697 2.335 1.00 91.75 93 PHE A CA 1
ATOM 729 C C . PHE A 1 93 ? -2.407 9.071 2.970 1.00 91.75 93 PHE A C 1
ATOM 731 O O . PHE A 1 93 ? -2.528 8.045 3.630 1.00 91.75 93 PHE A O 1
ATOM 738 N N . VAL A 1 94 ? -1.216 9.652 2.787 1.00 95.06 94 VAL A N 1
ATOM 739 C CA . VAL A 1 94 ? 0.014 9.134 3.397 1.00 95.06 94 VAL A CA 1
ATOM 740 C C . VAL A 1 94 ? 0.109 9.633 4.834 1.00 95.06 94 VAL A C 1
ATOM 742 O O . VAL A 1 94 ? 0.252 10.824 5.090 1.00 95.06 94 VAL A O 1
ATOM 745 N N . CYS A 1 95 ? 0.009 8.700 5.777 1.00 95.44 95 CYS A N 1
ATOM 746 C CA . CYS A 1 95 ? 0.082 8.968 7.209 1.00 95.44 95 CYS A CA 1
ATOM 747 C C . CYS A 1 95 ? 1.528 9.110 7.686 1.00 95.44 95 CYS A C 1
ATOM 749 O O . CYS A 1 95 ? 1.808 9.945 8.542 1.00 95.44 95 CYS A O 1
ATOM 751 N N . CYS A 1 96 ? 2.436 8.300 7.138 1.00 95.19 96 CYS A N 1
ATOM 752 C CA . CYS A 1 96 ? 3.873 8.454 7.321 1.00 95.19 96 CYS A CA 1
ATOM 753 C C . CYS A 1 96 ? 4.655 7.774 6.190 1.00 95.19 96 CYS A C 1
ATOM 755 O O . CYS A 1 96 ? 4.194 6.805 5.574 1.00 95.19 96 CYS A O 1
ATOM 757 N N . CYS A 1 97 ? 5.859 8.282 5.938 1.00 97.12 97 CYS A N 1
ATOM 758 C CA . CYS A 1 97 ? 6.853 7.650 5.081 1.00 97.12 97 CYS A CA 1
ATOM 759 C C . CYS A 1 97 ? 8.184 7.633 5.825 1.00 97.12 97 CYS A C 1
ATOM 761 O O . CYS A 1 97 ? 8.805 8.679 5.997 1.00 97.12 97 CYS A O 1
ATOM 763 N N . ILE A 1 98 ? 8.611 6.456 6.268 1.00 96.50 98 ILE A N 1
ATOM 764 C CA . ILE A 1 98 ? 9.842 6.283 7.043 1.00 96.50 98 ILE A CA 1
ATOM 765 C C . ILE A 1 98 ? 10.834 5.414 6.280 1.00 96.50 98 ILE A C 1
ATOM 767 O O . ILE A 1 98 ? 10.437 4.575 5.473 1.00 96.50 98 ILE A O 1
ATOM 771 N N . ASP A 1 99 ? 12.117 5.603 6.555 1.00 94.31 99 ASP A N 1
ATOM 772 C CA . ASP A 1 99 ? 13.176 4.691 6.135 1.00 94.31 99 ASP A CA 1
ATOM 773 C C . ASP A 1 99 ? 13.631 3.810 7.316 1.00 94.31 99 ASP A C 1
ATOM 775 O O . ASP A 1 99 ? 13.027 3.798 8.391 1.00 94.31 99 ASP A O 1
ATOM 779 N N . ASP A 1 100 ? 14.687 3.032 7.106 1.00 90.69 100 ASP A N 1
ATOM 780 C CA . ASP A 1 100 ? 15.279 2.125 8.089 1.00 90.69 100 ASP A CA 1
ATOM 781 C C . ASP A 1 100 ? 16.398 2.771 8.927 1.00 90.69 100 ASP A C 1
ATOM 783 O O . ASP A 1 100 ? 17.115 2.082 9.668 1.00 90.69 100 ASP A O 1
ATOM 787 N N . SER A 1 101 ? 16.567 4.095 8.847 1.00 91.56 101 SER A N 1
ATOM 788 C CA . SER A 1 101 ? 17.624 4.797 9.579 1.00 91.56 101 SER A CA 1
ATOM 789 C C . SER A 1 101 ? 17.412 4.749 11.096 1.00 91.56 101 SER A C 1
ATOM 791 O O . SER A 1 101 ? 18.385 4.696 11.855 1.00 91.56 101 SER A O 1
ATOM 793 N N . ASN A 1 102 ? 16.153 4.698 11.540 1.00 91.75 102 ASN A N 1
ATOM 794 C CA . ASN A 1 102 ? 15.761 4.636 12.941 1.00 91.75 102 ASN A CA 1
ATOM 795 C C . ASN A 1 102 ? 14.834 3.442 13.209 1.00 91.75 102 ASN A C 1
ATOM 797 O O . ASN A 1 102 ? 13.677 3.405 12.797 1.00 91.75 102 ASN A O 1
ATOM 801 N N . GLU A 1 103 ? 15.338 2.473 13.971 1.00 92.25 103 GLU A N 1
ATOM 802 C CA . GLU A 1 103 ? 14.600 1.257 14.324 1.00 92.25 103 GLU A CA 1
ATOM 803 C C . GLU A 1 103 ? 13.307 1.549 15.106 1.00 92.25 103 GLU A C 1
ATOM 805 O O . GLU A 1 103 ? 12.305 0.861 14.921 1.00 92.25 103 GLU A O 1
ATOM 810 N N . GLU A 1 104 ? 13.297 2.579 15.956 1.00 93.94 104 GLU A N 1
ATOM 811 C CA . GLU A 1 104 ? 12.111 2.935 16.745 1.00 93.94 104 GLU A CA 1
ATOM 812 C C . GLU A 1 104 ? 10.972 3.482 15.876 1.00 93.94 104 GLU A C 1
ATOM 814 O O . GLU A 1 104 ? 9.800 3.267 16.199 1.00 93.94 104 GLU A O 1
ATOM 819 N N . ASP A 1 105 ? 11.289 4.117 14.745 1.00 94.50 105 ASP A N 1
ATOM 820 C CA . ASP A 1 105 ? 10.277 4.597 13.801 1.00 94.50 105 ASP A CA 1
ATOM 821 C C . ASP A 1 105 ? 9.606 3.411 13.099 1.00 94.50 105 ASP A C 1
ATOM 823 O O . ASP A 1 105 ? 8.378 3.358 13.020 1.00 94.50 105 ASP A O 1
ATOM 827 N N . VAL A 1 106 ? 10.386 2.397 12.703 1.00 94.50 106 VAL A N 1
ATOM 828 C CA . VAL A 1 106 ? 9.860 1.142 12.137 1.00 94.50 106 VAL A CA 1
ATOM 829 C C . VAL A 1 106 ? 8.962 0.427 13.146 1.00 94.50 106 VAL A C 1
ATOM 831 O O . VAL A 1 106 ? 7.836 0.053 12.813 1.00 94.50 106 VAL A O 1
ATOM 834 N N . LYS A 1 107 ? 9.398 0.306 14.408 1.00 93.31 107 LYS A N 1
ATOM 835 C CA . LYS A 1 107 ? 8.572 -0.278 15.481 1.00 93.31 107 LYS A CA 1
ATOM 836 C C . LYS A 1 107 ? 7.262 0.478 15.670 1.00 93.31 107 LYS A C 1
ATOM 838 O O . LYS A 1 107 ? 6.207 -0.137 15.837 1.00 93.31 107 LYS A O 1
ATOM 843 N N . THR A 1 108 ? 7.334 1.806 15.652 1.00 95.06 108 THR A N 1
ATOM 844 C CA . THR A 1 108 ? 6.169 2.677 15.808 1.00 95.06 108 THR A CA 1
ATOM 845 C C . THR A 1 108 ? 5.201 2.505 14.644 1.00 95.06 108 THR A C 1
ATOM 847 O O . THR A 1 108 ? 4.009 2.355 14.892 1.00 95.06 108 THR A O 1
ATOM 850 N N . LEU A 1 109 ? 5.695 2.430 13.403 1.00 96.06 109 LEU A N 1
ATOM 851 C CA . LEU A 1 109 ? 4.874 2.201 12.213 1.00 96.06 109 LEU A CA 1
ATOM 852 C C . LEU A 1 109 ? 4.080 0.897 12.314 1.00 96.06 109 LEU A C 1
ATOM 854 O O . LEU A 1 109 ? 2.858 0.928 12.169 1.00 96.06 109 LEU A O 1
ATOM 858 N N . PHE A 1 110 ? 4.733 -0.230 12.617 1.00 95.12 110 PHE A N 1
ATOM 859 C CA . PHE A 1 110 ? 4.032 -1.515 12.739 1.00 95.12 110 PHE A CA 1
ATOM 860 C C . PHE A 1 110 ? 2.982 -1.483 13.849 1.00 95.12 110 PHE A C 1
ATOM 862 O O . PHE A 1 110 ? 1.846 -1.901 13.636 1.00 95.12 110 PHE A O 1
ATOM 869 N N . LYS A 1 111 ? 3.321 -0.900 15.003 1.00 94.75 111 LYS A N 1
ATOM 870 C CA . LYS A 1 111 ? 2.371 -0.733 16.104 1.00 94.75 111 LYS A CA 1
ATOM 871 C C . LYS A 1 111 ? 1.168 0.130 15.708 1.00 94.75 111 LYS A C 1
ATOM 873 O O . LYS A 1 111 ? 0.039 -0.219 16.034 1.00 94.75 111 LYS A O 1
ATOM 878 N N . THR A 1 112 ? 1.388 1.240 15.001 1.00 96.38 112 THR A N 1
ATOM 879 C CA . THR A 1 112 ? 0.304 2.106 14.514 1.00 96.38 112 THR A CA 1
ATOM 880 C C . THR A 1 112 ? -0.615 1.364 13.547 1.00 96.38 112 THR A C 1
ATOM 882 O O . THR A 1 112 ? -1.833 1.462 13.680 1.00 96.38 112 THR A O 1
ATOM 885 N N . VAL A 1 113 ? -0.053 0.585 12.619 1.00 96.00 113 VAL A N 1
ATOM 886 C CA . VAL A 1 113 ? -0.833 -0.235 11.681 1.00 96.00 113 VAL A CA 1
ATOM 887 C C . VAL A 1 113 ? -1.651 -1.298 12.425 1.00 96.00 113 VAL A C 1
ATOM 889 O O . VAL A 1 113 ? -2.839 -1.457 12.149 1.00 96.00 113 VAL A O 1
ATOM 892 N N . GLU A 1 114 ? -1.064 -1.994 13.400 1.00 94.81 114 GLU A N 1
ATOM 893 C CA . GLU A 1 114 ? -1.771 -2.984 14.227 1.00 94.81 114 GLU A CA 1
ATOM 894 C C . GLU A 1 114 ? -2.928 -2.366 15.027 1.00 94.81 114 GLU A C 1
ATOM 896 O O . GLU A 1 114 ? -4.037 -2.913 15.046 1.00 94.81 114 GLU A O 1
ATOM 901 N N . ASP A 1 115 ? -2.696 -1.215 15.662 1.00 95.94 115 ASP A N 1
ATOM 902 C CA . ASP A 1 115 ? -3.715 -0.495 16.428 1.00 95.94 115 ASP A CA 1
ATOM 903 C C . ASP A 1 115 ? -4.868 -0.030 15.517 1.00 95.94 115 ASP A C 1
ATOM 905 O O . ASP A 1 115 ? -6.042 -0.210 15.861 1.00 95.94 115 ASP A O 1
ATOM 909 N N . ALA A 1 116 ? -4.555 0.480 14.322 1.00 94.94 116 ALA A N 1
ATOM 910 C CA . ALA A 1 116 ? -5.546 0.890 13.329 1.00 94.94 116 ALA A CA 1
ATOM 911 C C . ALA A 1 116 ? -6.362 -0.307 12.795 1.00 94.94 116 ALA A C 1
ATOM 913 O O . ALA A 1 116 ? -7.591 -0.243 12.709 1.00 94.94 116 ALA A O 1
ATOM 914 N N . LEU A 1 117 ? -5.720 -1.452 12.529 1.00 94.06 117 LEU A N 1
ATOM 915 C CA . LEU A 1 117 ? -6.410 -2.694 12.155 1.00 94.06 117 LEU A CA 1
ATOM 916 C C . LEU A 1 117 ? -7.349 -3.183 13.264 1.00 94.06 117 LEU A C 1
ATOM 918 O O . LEU A 1 117 ? -8.464 -3.644 12.994 1.00 94.06 117 LEU A O 1
ATOM 922 N N . LYS A 1 118 ? -6.930 -3.084 14.526 1.00 96.12 118 LYS A N 1
ATOM 923 C CA . LYS A 1 118 ? -7.768 -3.440 15.674 1.00 96.12 118 LYS A CA 1
ATOM 924 C C . LYS A 1 118 ? -8.989 -2.526 15.781 1.00 96.12 118 LYS A C 1
ATOM 926 O O . LYS A 1 118 ? -10.100 -3.034 15.935 1.00 96.12 118 LYS A O 1
ATOM 931 N N . GLN A 1 119 ? -8.806 -1.215 15.631 1.00 94.94 119 GLN A N 1
ATOM 932 C CA . GLN A 1 119 ? -9.907 -0.250 15.604 1.00 94.94 119 GLN A CA 1
ATOM 933 C C . GLN A 1 119 ? -10.884 -0.542 14.456 1.00 94.94 119 GLN A C 1
ATOM 935 O O . GLN A 1 119 ? -12.094 -0.606 14.678 1.00 94.94 119 GLN A O 1
ATOM 940 N N . ASN A 1 120 ? -10.373 -0.804 13.251 1.00 94.38 120 ASN A N 1
ATOM 941 C CA . ASN A 1 120 ? -11.191 -1.173 12.097 1.00 94.38 120 ASN A CA 1
ATOM 942 C C . ASN A 1 120 ? -12.034 -2.422 12.360 1.00 94.38 120 ASN A C 1
ATOM 944 O O . ASN A 1 120 ? -13.216 -2.445 12.024 1.00 94.38 120 ASN A O 1
ATOM 948 N N . ASN A 1 121 ? -11.463 -3.450 12.993 1.00 94.88 121 ASN A N 1
ATOM 949 C CA . ASN A 1 121 ? -12.208 -4.655 13.356 1.00 94.88 121 ASN A CA 1
ATOM 950 C C . ASN A 1 121 ? -13.384 -4.356 14.294 1.00 94.88 121 ASN A C 1
ATOM 952 O O . ASN A 1 121 ? -14.448 -4.964 14.158 1.00 94.88 121 ASN A O 1
ATOM 956 N N . ASP A 1 122 ? -13.219 -3.435 15.240 1.00 94.81 122 ASP A N 1
ATOM 957 C CA . ASP A 1 122 ? -14.288 -3.059 16.163 1.00 94.81 122 ASP A CA 1
ATOM 958 C C . ASP A 1 122 ? -15.372 -2.222 15.468 1.00 94.81 122 ASP A C 1
ATOM 960 O O . ASP A 1 122 ? -16.561 -2.497 15.649 1.00 94.81 122 ASP A O 1
ATOM 964 N N . LEU A 1 123 ? -14.986 -1.282 14.599 1.00 93.38 123 LEU A N 1
ATOM 965 C CA . LEU A 1 123 ? -15.916 -0.484 13.790 1.00 93.38 123 LEU A CA 1
ATOM 966 C C . LEU A 1 123 ? -16.716 -1.348 12.803 1.00 93.38 123 LEU A C 1
ATOM 968 O O . LEU A 1 123 ? -17.936 -1.216 12.705 1.00 93.38 123 LEU A O 1
ATOM 972 N N . LEU A 1 124 ? -16.063 -2.293 12.123 1.00 92.12 124 LEU A N 1
ATOM 973 C CA . LEU A 1 124 ? -16.722 -3.221 11.199 1.00 92.12 124 LEU A CA 1
ATOM 974 C C . LEU A 1 124 ? -17.739 -4.116 11.919 1.00 92.12 124 LEU A C 1
ATOM 976 O O . LEU A 1 124 ? -18.856 -4.295 11.428 1.00 92.12 124 LEU A O 1
ATOM 980 N N . LYS A 1 125 ? -17.411 -4.618 13.119 1.00 92.88 125 LYS A N 1
ATOM 981 C CA . LYS A 1 125 ? -18.359 -5.381 13.952 1.00 92.88 125 LYS A CA 1
ATOM 982 C C . LYS A 1 125 ? -19.581 -4.548 14.334 1.00 92.88 125 LYS A C 1
ATOM 984 O O . LYS A 1 125 ? -20.699 -5.056 14.256 1.00 92.88 125 LYS A O 1
ATOM 989 N N . GLN A 1 126 ? -19.385 -3.289 14.731 1.00 91.56 126 GLN A N 1
ATOM 990 C CA . GLN A 1 126 ? -20.483 -2.373 15.064 1.00 91.56 126 GLN A CA 1
ATOM 991 C C . GLN A 1 126 ? -21.382 -2.107 13.849 1.00 91.56 126 GLN A C 1
ATOM 993 O O . GLN A 1 126 ? -22.607 -2.156 13.965 1.00 91.56 126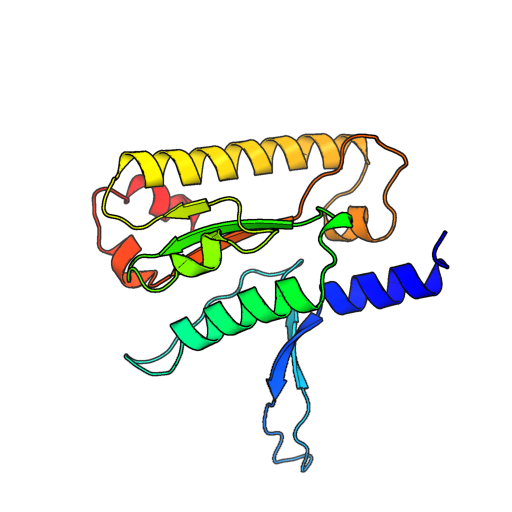 GLN A O 1
ATOM 998 N N . ALA A 1 127 ? -20.773 -1.920 12.676 1.00 90.06 127 ALA A N 1
ATOM 999 C CA . ALA A 1 127 ? -21.460 -1.744 11.399 1.00 90.06 127 ALA A CA 1
ATOM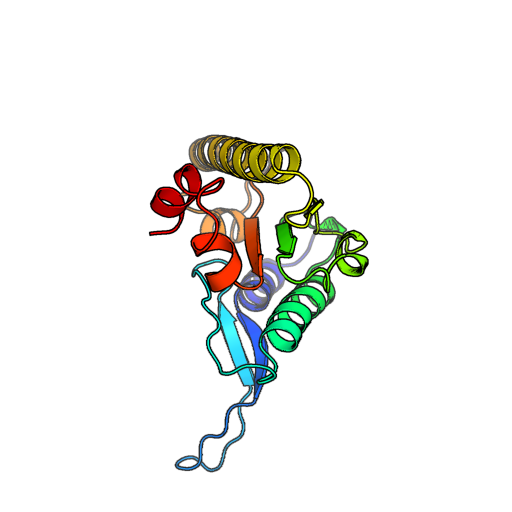 1000 C C . ALA A 1 127 ? -22.093 -3.037 10.843 1.00 90.06 127 ALA A C 1
ATOM 1002 O O . ALA A 1 127 ? -22.854 -2.977 9.881 1.00 90.06 127 ALA A O 1
ATOM 1003 N N . LYS A 1 128 ? -21.821 -4.204 11.449 1.00 91.44 128 LYS A N 1
ATOM 1004 C CA . LYS A 1 128 ? -22.216 -5.537 10.949 1.00 91.44 128 LYS A CA 1
ATOM 1005 C C . LYS A 1 128 ? -21.684 -5.835 9.539 1.00 91.44 128 LYS A C 1
ATOM 1007 O O . LYS A 1 128 ? -22.320 -6.561 8.773 1.00 91.44 128 LYS A O 1
ATOM 1012 N N . CYS A 1 129 ? -20.508 -5.306 9.219 1.00 88.94 129 CYS A N 1
ATOM 1013 C CA . CYS A 1 129 ? -19.786 -5.579 7.982 1.00 88.94 129 CYS A CA 1
ATOM 1014 C C . CYS A 1 129 ? -18.684 -6.614 8.243 1.00 88.94 129 CYS A C 1
ATOM 1016 O O . CYS A 1 129 ? -18.006 -6.565 9.267 1.00 88.94 129 CYS A O 1
ATOM 1018 N N . SER A 1 130 ? -18.476 -7.552 7.318 1.00 87.94 130 SER A N 1
ATOM 1019 C CA . SER A 1 130 ? -17.403 -8.551 7.417 1.00 87.94 130 SER A CA 1
ATOM 1020 C C . SER A 1 130 ? -16.047 -8.033 6.944 1.00 87.94 130 SER A C 1
ATOM 1022 O O . SER A 1 130 ? -15.022 -8.619 7.274 1.00 87.94 130 SER A O 1
ATOM 1024 N N . ASN A 1 131 ? -16.033 -6.984 6.124 1.00 86.06 131 ASN A N 1
ATOM 1025 C CA . ASN A 1 131 ? -14.827 -6.372 5.578 1.00 86.06 131 ASN A CA 1
ATOM 1026 C C . ASN A 1 131 ? -15.110 -4.924 5.165 1.00 86.06 131 ASN A C 1
ATOM 1028 O O . ASN A 1 131 ? -16.263 -4.484 5.125 1.00 86.06 131 ASN A O 1
ATOM 1032 N N . ILE A 1 132 ? -14.047 -4.195 4.837 1.00 86.31 132 ILE A N 1
ATOM 1033 C CA . ILE A 1 132 ? -14.159 -2.788 4.467 1.00 86.31 132 ILE A CA 1
ATOM 1034 C C . ILE A 1 132 ? -14.849 -2.566 3.124 1.00 86.31 132 ILE A C 1
ATOM 1036 O O . ILE A 1 132 ? -15.584 -1.599 2.975 1.00 86.31 132 ILE A O 1
ATOM 1040 N N . ALA A 1 133 ? -14.687 -3.486 2.172 1.00 81.81 133 ALA A N 1
ATOM 1041 C CA . ALA A 1 133 ? -15.356 -3.401 0.882 1.00 81.81 133 ALA A CA 1
ATOM 1042 C C . ALA A 1 133 ? -16.884 -3.330 1.067 1.00 81.81 133 ALA A C 1
ATOM 1044 O O . ALA A 1 133 ? -17.531 -2.452 0.501 1.00 81.81 133 ALA A O 1
ATOM 1045 N N . GLN A 1 134 ? -17.443 -4.176 1.937 1.00 83.69 134 GLN A N 1
ATOM 1046 C CA . GLN A 1 134 ? -18.859 -4.145 2.297 1.00 83.69 134 GLN A CA 1
ATOM 1047 C C . GLN A 1 134 ? -19.258 -2.837 2.995 1.00 83.69 134 GLN A C 1
ATOM 1049 O O . GLN A 1 134 ? -20.330 -2.311 2.713 1.00 83.69 134 GLN A O 1
ATOM 1054 N N . PHE A 1 135 ? -18.412 -2.313 3.888 1.00 85.88 135 PHE A N 1
ATOM 1055 C CA . PHE A 1 135 ? -18.672 -1.036 4.558 1.00 85.88 135 PHE A CA 1
ATOM 1056 C C . PHE A 1 135 ? -18.741 0.126 3.556 1.00 85.88 135 PHE A C 1
ATOM 1058 O O . PHE A 1 135 ? -19.622 0.971 3.657 1.00 85.88 135 PHE A O 1
ATOM 1065 N N . LEU A 1 136 ? -17.842 0.161 2.569 1.00 81.06 136 LEU A N 1
ATOM 1066 C CA . LEU A 1 136 ? -17.790 1.225 1.563 1.00 81.06 136 LEU A CA 1
ATOM 1067 C C . LEU A 1 136 ? -18.961 1.178 0.567 1.00 81.06 136 LEU A C 1
ATOM 1069 O O . LEU A 1 136 ? -19.341 2.222 0.037 1.00 81.06 136 LEU A O 1
ATOM 1073 N N . ASP A 1 137 ? -19.541 -0.000 0.317 1.00 79.88 137 ASP A N 1
ATOM 1074 C CA . ASP A 1 137 ? -20.703 -0.145 -0.573 1.00 79.88 137 ASP A CA 1
ATOM 1075 C C . ASP A 1 137 ? -22.005 0.379 0.054 1.00 79.88 137 ASP A C 1
ATOM 1077 O O . ASP A 1 137 ? -22.862 0.905 -0.660 1.00 79.88 137 ASP A O 1
ATOM 1081 N N . ASP A 1 138 ? -22.162 0.241 1.374 1.00 79.25 138 ASP A N 1
ATOM 1082 C CA . ASP A 1 138 ? -23.347 0.691 2.114 1.00 79.25 138 ASP A CA 1
ATOM 1083 C C . ASP A 1 138 ? -22.952 1.248 3.495 1.00 79.25 138 ASP A C 1
ATOM 1085 O O . ASP A 1 138 ? -23.171 0.595 4.523 1.00 79.25 138 ASP A O 1
ATOM 1089 N N . PRO A 1 139 ? -22.320 2.437 3.542 1.00 79.12 139 PRO A N 1
ATOM 1090 C CA . PRO A 1 139 ? -21.818 2.995 4.786 1.00 79.12 139 PRO A CA 1
ATOM 1091 C C . PRO A 1 139 ? -22.991 3.384 5.700 1.00 79.12 139 PRO A C 1
ATOM 1093 O O . PRO A 1 139 ? -23.838 4.198 5.307 1.00 79.12 139 PRO A O 1
ATOM 1096 N N . PRO A 1 140 ? -23.067 2.844 6.931 1.00 78.19 140 PRO A N 1
ATOM 1097 C CA . PRO A 1 140 ? -24.069 3.266 7.896 1.00 78.19 140 PRO A CA 1
ATOM 1098 C C . PRO A 1 140 ? -23.857 4.737 8.273 1.00 78.19 140 PRO A C 1
ATOM 1100 O O . PRO A 1 140 ? -22.754 5.273 8.195 1.00 78.19 140 PRO A O 1
ATOM 1103 N N . ALA A 1 141 ? -24.921 5.400 8.727 1.00 75.69 141 ALA A N 1
ATOM 1104 C CA . ALA A 1 141 ? -24.808 6.740 9.291 1.00 75.69 141 ALA A CA 1
ATOM 1105 C C . ALA A 1 141 ? -24.096 6.672 10.657 1.00 75.69 141 ALA A C 1
ATOM 1107 O O . ALA A 1 141 ? -24.742 6.487 11.688 1.00 75.69 141 ALA A O 1
ATOM 1108 N N . SER A 1 142 ? -22.769 6.795 10.653 1.00 71.25 142 SER A N 1
ATOM 1109 C CA . SER A 1 142 ? -21.913 6.887 11.839 1.00 71.25 142 SER A CA 1
ATOM 1110 C C . SER A 1 142 ? -20.940 8.061 11.717 1.00 71.25 142 SER A C 1
ATOM 1112 O O . SER A 1 142 ? -20.549 8.444 10.616 1.00 71.25 142 SER A O 1
ATOM 1114 N N . GLU A 1 143 ? -20.564 8.656 12.853 1.00 70.12 143 GLU A N 1
ATOM 1115 C CA . GLU A 1 143 ? -19.529 9.703 12.885 1.00 70.12 143 GLU A CA 1
ATOM 1116 C C . GLU A 1 143 ? -18.124 9.121 12.667 1.00 70.12 143 GLU A C 1
ATOM 1118 O O . GLU A 1 143 ? -17.274 9.768 12.061 1.00 70.12 143 GLU A O 1
ATOM 1123 N N . GLU A 1 144 ? -17.897 7.881 13.108 1.00 81.81 144 GLU A N 1
ATOM 1124 C CA . GLU A 1 144 ? -16.649 7.145 12.895 1.00 81.81 144 GLU A CA 1
ATOM 1125 C C . GLU A 1 144 ? -16.810 6.102 11.786 1.00 81.81 144 GLU A C 1
ATOM 1127 O O . GLU A 1 144 ? -17.831 5.415 11.708 1.00 81.81 144 GLU A O 1
ATOM 1132 N N . SER A 1 145 ? -15.792 5.964 10.934 1.00 86.38 145 SER A N 1
ATOM 1133 C CA . SER A 1 145 ? -15.755 4.980 9.848 1.00 86.38 145 SER A CA 1
ATOM 1134 C C . SER A 1 145 ? -14.406 4.255 9.825 1.00 86.38 145 SER A C 1
ATOM 1136 O O . SER A 1 145 ? -13.378 4.892 10.071 1.00 86.38 145 SER A O 1
ATOM 1138 N N . PRO A 1 146 ? -14.388 2.932 9.570 1.00 90.75 146 PRO A N 1
ATOM 1139 C CA . PRO A 1 146 ? -13.151 2.216 9.329 1.00 90.75 146 PRO A CA 1
ATOM 1140 C C . PRO A 1 146 ? -12.521 2.716 8.029 1.00 90.75 146 PRO A C 1
ATOM 1142 O O . PRO A 1 146 ? -13.224 2.991 7.052 1.00 90.75 146 PRO A O 1
ATOM 1145 N N . LYS A 1 147 ? -11.194 2.793 8.012 1.00 89.69 147 LYS A N 1
ATOM 1146 C CA . LYS A 1 147 ? -10.424 3.237 6.846 1.00 89.69 147 LYS A CA 1
ATOM 1147 C C . LYS A 1 147 ? -9.655 2.084 6.239 1.00 89.69 147 LYS A C 1
ATOM 1149 O O . LYS A 1 147 ? -9.242 1.168 6.944 1.00 89.69 147 LYS A O 1
ATOM 1154 N N . HIS A 1 148 ? -9.475 2.101 4.930 1.00 90.19 148 HIS A N 1
ATOM 1155 C CA . HIS A 1 148 ? -8.631 1.130 4.263 1.00 90.19 148 HIS A CA 1
ATOM 1156 C C . HIS A 1 148 ? -7.180 1.442 4.602 1.00 90.19 148 HIS A C 1
ATOM 1158 O O . HIS A 1 148 ? -6.776 2.599 4.565 1.00 90.19 148 HIS A O 1
ATOM 1164 N N . ILE A 1 149 ? -6.435 0.420 5.015 1.00 92.81 149 ILE A N 1
ATOM 1165 C CA . ILE A 1 149 ? -5.054 0.571 5.464 1.00 92.81 149 ILE A CA 1
ATOM 1166 C C . ILE A 1 149 ? -4.165 -0.096 4.429 1.00 92.81 149 ILE A C 1
ATOM 1168 O O . ILE A 1 149 ? -4.218 -1.315 4.260 1.00 92.81 149 ILE A O 1
ATOM 1172 N N . THR A 1 150 ? -3.313 0.696 3.789 1.00 93.31 150 THR A N 1
ATOM 1173 C CA . THR A 1 150 ? -2.290 0.210 2.867 1.00 93.31 150 THR A CA 1
ATOM 1174 C C . THR A 1 150 ? -0.915 0.358 3.508 1.00 93.31 150 THR A C 1
ATOM 1176 O O . THR A 1 150 ? -0.434 1.468 3.731 1.00 93.31 150 THR A O 1
ATOM 1179 N N . LEU A 1 151 ? -0.247 -0.769 3.761 1.00 95.69 151 LEU A N 1
ATOM 1180 C CA . LEU A 1 151 ? 1.166 -0.802 4.135 1.00 95.69 151 LEU A CA 1
ATOM 1181 C C . LEU A 1 151 ? 2.018 -1.097 2.895 1.00 95.69 151 LEU A C 1
ATOM 1183 O O . LEU A 1 151 ? 1.900 -2.159 2.285 1.00 95.69 151 LEU A O 1
ATOM 1187 N N . ILE A 1 152 ? 2.898 -0.167 2.535 1.00 96.06 152 ILE A N 1
ATOM 1188 C CA . ILE A 1 152 ? 3.865 -0.325 1.448 1.00 96.06 152 ILE A CA 1
ATOM 1189 C C . ILE A 1 152 ? 5.232 -0.627 2.051 1.00 96.06 152 ILE A C 1
ATOM 1191 O O . ILE A 1 152 ? 5.775 0.192 2.785 1.00 96.06 152 ILE A O 1
ATOM 1195 N N . ILE A 1 153 ? 5.815 -1.769 1.683 1.00 96.06 153 ILE A N 1
ATOM 1196 C CA . ILE A 1 153 ? 7.207 -2.113 2.000 1.00 96.06 153 ILE A CA 1
ATOM 1197 C C . ILE A 1 153 ? 8.010 -2.070 0.700 1.00 96.06 153 ILE A C 1
ATOM 1199 O O . ILE A 1 153 ? 7.919 -2.967 -0.146 1.00 96.06 153 ILE A O 1
ATOM 1203 N N . GLU A 1 154 ? 8.776 -1.000 0.509 1.00 95.94 154 GLU A N 1
ATOM 1204 C CA . GLU A 1 154 ? 9.694 -0.874 -0.619 1.00 95.94 154 GLU A CA 1
ATOM 1205 C C . GLU A 1 154 ? 10.923 -1.754 -0.359 1.00 95.94 154 GLU A C 1
ATOM 1207 O O . GLU A 1 154 ? 11.442 -1.798 0.748 1.00 95.94 154 GLU A O 1
ATOM 1212 N N . ASN A 1 155 ? 11.350 -2.513 -1.373 1.00 94.94 155 ASN A N 1
ATOM 1213 C CA . ASN A 1 155 ? 12.489 -3.429 -1.279 1.00 94.94 155 ASN A CA 1
ATOM 1214 C C . ASN A 1 155 ? 12.410 -4.404 -0.083 1.00 94.94 155 ASN A C 1
ATOM 1216 O O . ASN A 1 155 ? 13.276 -4.449 0.789 1.00 94.94 155 ASN A O 1
ATOM 1220 N N . LEU A 1 156 ? 11.396 -5.275 -0.127 1.00 94.19 156 LEU A N 1
ATOM 1221 C CA . LEU A 1 156 ? 11.177 -6.349 0.849 1.00 94.19 156 LEU A CA 1
ATOM 1222 C C . LEU A 1 156 ? 12.427 -7.209 1.119 1.00 94.19 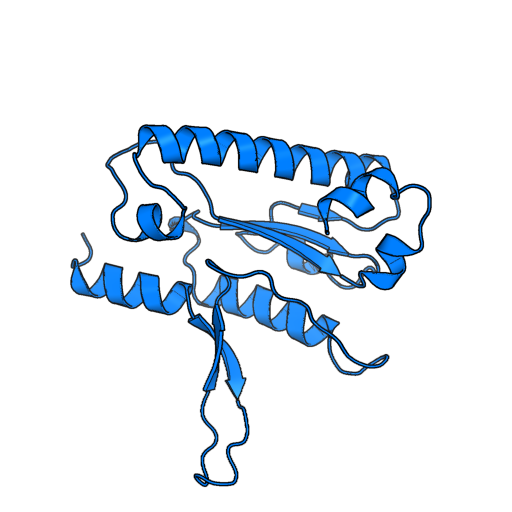156 LEU A C 1
ATOM 1224 O O . LEU A 1 156 ? 12.623 -7.664 2.237 1.00 94.19 156 LEU A O 1
ATOM 1228 N N . ASN A 1 157 ? 13.301 -7.413 0.127 1.00 92.75 157 ASN A N 1
ATOM 1229 C CA . ASN A 1 157 ? 14.542 -8.171 0.325 1.00 92.75 157 ASN A CA 1
ATOM 1230 C C . ASN A 1 157 ? 15.528 -7.469 1.267 1.00 92.75 157 ASN A C 1
ATOM 1232 O O . ASN A 1 157 ? 16.229 -8.154 2.004 1.00 92.75 157 ASN A O 1
ATOM 1236 N N . ALA A 1 158 ? 15.616 -6.135 1.214 1.00 93.44 158 ALA A N 1
ATOM 1237 C CA . ALA A 1 158 ? 16.427 -5.383 2.166 1.00 93.44 158 ALA A CA 1
ATOM 1238 C C . ALA A 1 158 ? 15.829 -5.511 3.566 1.00 93.44 158 ALA A C 1
ATOM 1240 O O . ALA A 1 158 ? 16.539 -5.917 4.474 1.00 93.44 158 ALA A O 1
ATOM 1241 N N . PHE A 1 159 ? 14.515 -5.300 3.699 1.00 94.50 159 PHE A N 1
ATOM 1242 C CA . PHE A 1 159 ? 13.806 -5.443 4.971 1.00 94.50 159 PHE A CA 1
ATOM 1243 C C . PHE A 1 159 ? 14.012 -6.823 5.615 1.00 94.50 159 PHE A C 1
ATOM 1245 O O . PHE A 1 159 ? 14.481 -6.912 6.744 1.00 94.50 159 PHE A O 1
ATOM 1252 N N . LEU A 1 160 ? 13.755 -7.903 4.867 1.00 93.00 160 LEU A N 1
ATOM 1253 C CA . LEU A 1 160 ? 13.921 -9.281 5.347 1.00 93.00 160 LEU A CA 1
ATOM 1254 C C . LEU A 1 160 ? 15.385 -9.663 5.621 1.00 93.00 160 LEU A C 1
ATOM 1256 O O . LEU A 1 160 ? 15.649 -10.652 6.306 1.00 93.00 160 LEU A O 1
ATOM 1260 N N . GLY A 1 161 ? 16.338 -8.923 5.050 1.00 92.00 161 GLY A N 1
ATOM 1261 C CA . GLY A 1 161 ? 17.768 -9.129 5.257 1.00 92.00 161 GLY A CA 1
ATOM 1262 C C . GLY A 1 161 ? 18.285 -8.567 6.582 1.00 92.00 161 GLY A C 1
ATOM 1263 O O . GLY A 1 161 ? 19.411 -8.887 6.965 1.00 92.00 161 GLY A O 1
ATOM 1264 N N . GLU A 1 162 ? 17.498 -7.752 7.285 1.00 91.75 162 GLU A N 1
ATOM 1265 C CA . GLU A 1 162 ? 17.917 -7.109 8.526 1.00 91.75 162 GLU A CA 1
ATOM 1266 C C . GLU A 1 162 ? 17.430 -7.860 9.769 1.00 91.75 162 GLU A C 1
ATOM 1268 O O . GLU A 1 162 ? 16.246 -7.875 10.097 1.00 91.75 162 GLU A O 1
ATOM 1273 N N . GLU A 1 163 ? 18.363 -8.433 10.537 1.00 90.19 163 GLU A N 1
ATOM 1274 C CA . GLU A 1 163 ? 18.026 -9.219 11.736 1.00 90.19 163 GLU A CA 1
ATOM 1275 C C . GLU A 1 163 ? 17.241 -8.425 12.792 1.00 90.19 163 GLU A C 1
ATOM 1277 O O . GLU A 1 163 ? 16.397 -8.995 13.491 1.00 90.19 163 GLU A O 1
ATOM 1282 N N . ARG A 1 164 ? 17.468 -7.107 12.887 1.00 91.62 164 ARG A N 1
ATOM 1283 C CA . ARG A 1 164 ? 16.747 -6.222 13.819 1.00 91.62 164 ARG A CA 1
ATOM 1284 C C . ARG A 1 164 ? 15.238 -6.155 13.553 1.00 91.62 164 ARG A C 1
ATOM 1286 O O . ARG A 1 164 ? 14.486 -5.835 14.467 1.00 91.62 164 ARG A O 1
ATOM 1293 N N . PHE A 1 165 ? 14.785 -6.519 12.351 1.00 91.12 165 PHE A N 1
ATOM 1294 C CA . PHE A 1 165 ? 13.366 -6.558 11.981 1.00 91.12 165 PHE A CA 1
ATOM 1295 C C . PHE A 1 165 ? 12.770 -7.969 11.958 1.00 91.12 165 PHE A C 1
ATOM 1297 O O . PHE A 1 165 ? 11.605 -8.137 11.604 1.00 91.12 165 PHE A O 1
ATOM 1304 N N . SER A 1 166 ? 13.515 -8.976 12.426 1.00 89.06 166 SER A N 1
ATOM 1305 C CA . SER A 1 166 ? 13.086 -10.382 12.433 1.00 89.06 166 SER A CA 1
ATOM 1306 C C . SER A 1 166 ? 11.734 -10.637 13.104 1.00 89.06 166 SER A C 1
ATOM 1308 O O . SER A 1 166 ? 10.982 -11.491 12.645 1.00 89.06 166 SER A O 1
ATOM 1310 N N . LEU A 1 167 ? 11.384 -9.861 14.135 1.00 89.12 167 LEU A N 1
ATOM 1311 C CA . LEU A 1 167 ? 10.086 -9.944 14.818 1.00 89.12 167 LEU A CA 1
ATOM 1312 C C . LEU A 1 167 ? 8.891 -9.637 13.900 1.00 89.12 167 LEU A C 1
ATOM 1314 O O . LEU A 1 167 ? 7.785 -10.091 14.175 1.00 89.12 167 LEU A O 1
ATOM 1318 N N . TYR A 1 168 ? 9.105 -8.880 12.822 1.00 87.56 168 TYR A N 1
ATOM 1319 C CA . TYR A 1 168 ? 8.067 -8.494 11.866 1.00 87.56 168 TYR A CA 1
ATOM 1320 C C . TYR A 1 168 ? 7.953 -9.455 10.683 1.00 87.56 168 TYR A C 1
ATOM 1322 O O . TYR A 1 168 ? 6.984 -9.382 9.934 1.00 87.56 168 TYR A O 1
ATOM 1330 N N . HIS A 1 169 ? 8.914 -10.360 10.491 1.00 85.81 169 HIS A N 1
ATOM 1331 C CA . HIS A 1 169 ? 8.915 -11.258 9.334 1.00 85.81 169 HIS A CA 1
ATOM 1332 C C . HIS A 1 169 ? 7.723 -12.221 9.372 1.00 85.81 169 HIS A C 1
ATOM 1334 O O . HIS A 1 169 ? 7.073 -12.421 8.350 1.00 85.81 169 HIS A O 1
ATOM 1340 N N . ASP A 1 170 ? 7.389 -12.740 10.556 1.00 79.88 170 ASP A N 1
ATOM 1341 C CA . ASP A 1 170 ? 6.254 -13.649 10.755 1.00 79.88 170 ASP A CA 1
ATOM 1342 C C . ASP A 1 170 ? 4.893 -12.962 10.549 1.00 79.88 170 ASP A C 1
ATOM 1344 O O . ASP A 1 170 ? 3.898 -13.637 10.311 1.00 79.88 170 ASP A O 1
ATOM 1348 N N . LEU A 1 171 ? 4.835 -11.627 10.621 1.00 77.12 171 LEU A N 1
ATOM 1349 C CA . LEU A 1 171 ? 3.613 -10.857 10.360 1.00 77.12 171 LEU A CA 1
ATOM 1350 C C . LEU A 1 171 ? 3.322 -10.692 8.860 1.00 77.12 171 LEU A C 1
ATOM 1352 O O . LEU A 1 171 ? 2.216 -10.298 8.496 1.00 77.12 171 LEU A O 1
ATOM 1356 N N . LEU A 1 172 ? 4.307 -10.958 7.993 1.00 72.25 172 LEU A N 1
ATOM 1357 C CA . LEU A 1 172 ? 4.214 -10.761 6.542 1.00 72.25 172 LEU A CA 1
ATOM 1358 C C . LEU A 1 172 ? 3.976 -12.061 5.751 1.00 72.25 172 LEU A C 1
ATOM 1360 O O . LEU A 1 172 ? 3.853 -11.995 4.524 1.00 72.25 172 LEU A O 1
ATOM 1364 N N . VAL A 1 173 ? 3.935 -13.219 6.422 1.00 55.62 173 VAL A N 1
ATOM 1365 C CA . VAL A 1 173 ? 3.742 -14.563 5.834 1.00 55.62 173 VAL A CA 1
ATOM 1366 C C . VAL A 1 173 ? 2.337 -15.078 6.121 1.00 55.62 173 VAL A C 1
ATOM 1368 O O . VAL A 1 173 ? 1.722 -15.623 5.176 1.00 55.62 173 VAL A O 1
#

Radius of gyration: 17.65 Å; Cα contacts (8 Å, |Δi|>4): 194; chains: 1; bounding box: 45×30×48 Å